Protein AF-A0A370BCQ5-F1 (afdb_monomer_lite)

Secondary structure (DSSP, 8-state):
--SSSS-GGGEEE--SSEEEEEEE-BTTSSSS--EEEEESSSSEEEEEEEE-SSGGGTT-S--EEEEEEEETTSPTTS-SEEEEPTTTT---S---TTS-GGGGG-SBPTT-EEEETTTTEEEEEEEE-TTS-EEEEEEE-

pLDDT: mean 90.44, std 11.54, range [30.2, 98.81]

Organism: NCBI:txid2282652

Radius of gyration: 14.62 Å; chains: 1; bounding box: 34×31×32 Å

Foldseek 3Di:
DPPPLDDPQLEAEDADAFKDKDWAAASQDPDHRAWYWYDLDPFKTKIKGWHDCDDPLVQAPATAIKIWMAGRVDDPPPPRIGTQAPDPPPQADDPDPPDPRSCSHRHDDAPDWDDDPVQQWIKHFHDQDPNRITMIMIHHD

Sequence (141 aa):
WKLGWLDDEQIGCASAHGSSDFLLSPLATTGGPKIAFVPVSKESGYAVEVRTRAGNDEAICRPGVLIYRVDAGVDTGRGPVTVSDSKENSGGCTRRPNVHAELSDAPYEPGQTFVDKGNGIRISVLSQEPDDTFAVRVTRS

Structure (mmCIF, N/CA/C/O backbone):
data_AF-A0A370BCQ5-F1
#
_entry.id   AF-A0A370BCQ5-F1
#
loop_
_atom_site.group_PDB
_atom_site.id
_atom_site.type_symbol
_atom_site.label_atom_id
_atom_site.label_alt_id
_atom_site.label_comp_id
_atom_site.label_asym_id
_atom_site.label_entity_id
_atom_site.label_seq_id
_atom_site.pdbx_PDB_ins_code
_atom_site.Cartn_x
_atom_site.Cartn_y
_atom_site.Cartn_z
_atom_site.occupancy
_atom_site.B_iso_or_equiv
_atom_site.auth_seq_id
_atom_site.auth_comp_id
_atom_site.auth_asym_id
_atom_site.auth_atom_id
_atom_site.pdbx_PDB_model_num
ATOM 1 N N . TRP A 1 1 ? 4.362 -15.623 3.898 1.00 41.81 1 TRP A N 1
ATOM 2 C CA . TRP A 1 1 ? 4.421 -17.069 3.587 1.00 41.81 1 TRP A CA 1
ATOM 3 C C . TRP A 1 1 ? 4.115 -17.365 2.101 1.00 41.81 1 TRP A C 1
ATOM 5 O O . TRP A 1 1 ? 3.028 -17.096 1.620 1.00 41.81 1 TRP A O 1
ATOM 15 N N . LYS A 1 2 ? 5.128 -17.827 1.347 1.00 30.20 2 LYS A N 1
ATOM 16 C CA . LYS A 1 2 ? 5.104 -18.585 0.057 1.00 30.20 2 LYS A CA 1
ATOM 17 C C . LYS A 1 2 ? 6.549 -18.796 -0.435 1.00 30.20 2 LYS A C 1
ATOM 19 O O . LYS A 1 2 ? 6.819 -19.753 -1.144 1.00 30.20 2 LYS A O 1
ATOM 24 N N . LEU A 1 3 ? 7.476 -17.925 -0.006 1.00 44.75 3 LEU A N 1
ATOM 25 C CA . LEU A 1 3 ? 8.903 -17.953 -0.370 1.00 44.75 3 LEU A CA 1
ATOM 26 C C . LEU A 1 3 ? 9.868 -17.845 0.841 1.00 44.75 3 LEU A C 1
ATOM 28 O O . LEU A 1 3 ? 11.043 -17.575 0.647 1.00 44.75 3 LEU A O 1
ATOM 32 N N . GLY A 1 4 ? 9.386 -18.013 2.085 1.00 53.41 4 GLY A N 1
ATOM 33 C CA . GLY A 1 4 ? 10.241 -18.064 3.293 1.00 53.41 4 GLY A CA 1
ATOM 34 C C . GLY A 1 4 ? 10.983 -16.772 3.676 1.00 53.41 4 GLY A C 1
ATOM 35 O O . GLY A 1 4 ? 11.969 -16.833 4.393 1.00 53.41 4 GLY A O 1
ATOM 36 N N . TRP A 1 5 ? 10.538 -15.621 3.171 1.00 65.31 5 TRP A N 1
ATOM 37 C CA . TRP A 1 5 ? 11.198 -14.315 3.323 1.00 65.31 5 TRP A CA 1
ATOM 38 C C . TRP A 1 5 ? 10.493 -13.366 4.306 1.00 65.31 5 TRP A C 1
ATOM 40 O O . TRP A 1 5 ? 11.039 -12.317 4.624 1.00 65.31 5 TRP A O 1
ATOM 50 N N . LEU A 1 6 ? 9.285 -13.727 4.752 1.00 74.81 6 LEU A N 1
ATOM 51 C CA . LEU A 1 6 ? 8.506 -13.012 5.763 1.00 74.81 6 LEU A CA 1
ATOM 52 C C . LEU A 1 6 ? 7.890 -14.030 6.717 1.00 74.81 6 LEU A C 1
ATOM 54 O O . LEU A 1 6 ? 7.195 -14.946 6.244 1.00 74.81 6 LEU A O 1
ATOM 58 N N . ASP A 1 7 ? 8.126 -13.820 8.008 1.00 78.81 7 ASP A N 1
ATOM 59 C CA . ASP A 1 7 ? 7.530 -14.591 9.099 1.00 78.81 7 ASP A CA 1
ATOM 60 C C . ASP A 1 7 ? 6.107 -14.093 9.396 1.00 78.81 7 ASP A C 1
ATOM 62 O O . ASP A 1 7 ? 5.755 -12.949 9.085 1.00 78.81 7 ASP A O 1
ATOM 66 N N . ASP A 1 8 ? 5.262 -14.948 9.974 1.00 78.12 8 ASP A N 1
ATOM 67 C CA . ASP A 1 8 ? 3.850 -14.623 10.215 1.00 78.12 8 ASP A CA 1
ATOM 68 C C . ASP A 1 8 ? 3.700 -13.448 11.196 1.00 78.12 8 ASP A C 1
ATOM 70 O O . ASP A 1 8 ? 2.799 -12.623 11.049 1.00 78.12 8 ASP A O 1
ATOM 74 N N . GLU A 1 9 ? 4.641 -13.292 12.129 1.00 84.94 9 GLU A N 1
ATOM 75 C CA . GLU A 1 9 ? 4.709 -12.172 13.070 1.00 84.94 9 GLU A CA 1
ATOM 76 C C . GLU A 1 9 ? 4.979 -10.825 12.380 1.00 84.94 9 GLU A C 1
ATOM 78 O O . GLU A 1 9 ? 4.717 -9.765 12.953 1.00 84.94 9 GLU A O 1
ATOM 83 N N . GLN A 1 10 ? 5.486 -10.839 11.144 1.00 88.56 10 GLN A N 1
ATOM 84 C CA . GLN A 1 10 ? 5.731 -9.630 10.357 1.00 88.56 10 GLN A CA 1
ATOM 85 C C . GLN A 1 10 ? 4.492 -9.164 9.579 1.00 88.56 10 GLN A C 1
ATOM 87 O O . GLN A 1 10 ? 4.555 -8.136 8.893 1.00 88.56 10 GLN A O 1
ATOM 92 N N . ILE A 1 11 ? 3.378 -9.899 9.667 1.00 91.94 11 ILE A N 1
ATOM 93 C CA . ILE A 1 11 ? 2.135 -9.616 8.950 1.00 91.94 11 ILE A CA 1
ATOM 94 C C . ILE A 1 11 ? 1.032 -9.250 9.951 1.00 91.94 11 ILE A C 1
ATOM 96 O O . ILE A 1 11 ? 0.518 -10.088 10.688 1.00 91.94 11 ILE A O 1
ATOM 100 N N . GLY A 1 12 ? 0.608 -7.987 9.936 1.00 94.38 12 GLY A N 1
ATOM 101 C CA . GLY A 1 12 ? -0.596 -7.540 10.634 1.00 94.38 12 GLY A CA 1
ATOM 102 C C . GLY A 1 12 ? -1.849 -7.805 9.797 1.00 94.38 12 GLY A C 1
ATOM 103 O O . GLY A 1 12 ? -1.827 -7.624 8.583 1.00 94.38 12 GLY A O 1
ATOM 104 N N . CYS A 1 13 ? -2.962 -8.201 10.418 1.00 95.38 13 CYS A N 1
ATOM 105 C CA . CYS A 1 13 ? -4.229 -8.427 9.714 1.00 95.38 13 CYS A CA 1
ATOM 106 C C . CYS A 1 13 ? -5.310 -7.445 10.183 1.00 95.38 13 CYS A C 1
ATOM 108 O O . CYS A 1 13 ? -5.658 -7.405 11.361 1.00 95.38 13 CYS A O 1
ATOM 110 N N . ALA A 1 14 ? -5.875 -6.679 9.251 1.00 96.75 14 ALA A N 1
ATOM 111 C CA . ALA A 1 14 ? -6.992 -5.767 9.480 1.00 96.75 14 ALA A CA 1
ATOM 112 C C . ALA A 1 14 ? -8.304 -6.404 8.996 1.00 96.75 14 ALA A C 1
ATOM 114 O O . ALA A 1 14 ? -8.847 -6.026 7.955 1.00 96.75 14 ALA A O 1
ATOM 115 N N . SER A 1 15 ? -8.797 -7.419 9.710 1.00 95.12 15 SER A N 1
ATOM 116 C CA . SER A 1 15 ? -10.039 -8.131 9.361 1.00 95.12 15 SER A CA 1
ATOM 117 C C . SER A 1 15 ? -11.279 -7.630 10.108 1.00 95.12 15 SER A C 1
ATOM 119 O O . SER A 1 15 ? -12.394 -7.841 9.636 1.00 95.12 15 SER A O 1
ATOM 121 N N . ALA A 1 16 ? -11.103 -6.987 11.264 1.00 94.56 16 ALA A N 1
ATOM 122 C CA . ALA A 1 16 ? -12.202 -6.516 12.104 1.00 94.56 16 ALA A CA 1
ATOM 123 C C . ALA A 1 16 ? -12.821 -5.207 11.581 1.00 94.56 16 ALA A C 1
ATOM 125 O O . ALA A 1 16 ? -12.131 -4.383 10.984 1.00 94.56 16 ALA A O 1
ATOM 126 N N . HIS A 1 17 ? -14.116 -4.995 11.835 1.00 96.12 17 HIS A N 1
ATOM 127 C CA . HIS A 1 17 ? -14.756 -3.691 11.621 1.00 96.12 17 HIS A CA 1
ATOM 128 C C . HIS A 1 17 ? -14.152 -2.621 12.547 1.00 96.12 17 HIS A C 1
ATOM 130 O O . HIS A 1 17 ? -13.664 -2.927 13.636 1.00 96.12 17 HIS A O 1
ATOM 136 N N . GLY A 1 18 ? -14.234 -1.357 12.133 1.00 97.75 18 GLY A N 1
ATOM 137 C CA . GLY A 1 18 ? -13.642 -0.223 12.839 1.00 97.75 18 GLY A CA 1
ATOM 138 C C . GLY A 1 18 ? -12.253 0.131 12.311 1.00 97.75 18 GLY A C 1
ATOM 139 O O . GLY A 1 18 ? -11.964 -0.066 11.131 1.00 97.75 18 GLY A O 1
ATOM 140 N N . SER A 1 19 ? -11.414 0.699 13.177 1.00 97.94 19 SER A N 1
ATOM 141 C CA . SER A 1 19 ? -10.076 1.175 12.813 1.00 97.94 19 SER A CA 1
ATOM 142 C C . SER A 1 19 ? -8.981 0.307 13.424 1.00 97.94 19 SER A C 1
ATOM 144 O O . SER A 1 19 ? -9.081 -0.114 14.574 1.00 97.94 19 SER A O 1
ATOM 146 N N . SER A 1 20 ? -7.914 0.074 12.667 1.00 97.88 20 SER A N 1
ATOM 147 C CA . SER A 1 20 ? -6.692 -0.588 13.125 1.00 97.88 20 SER A CA 1
ATOM 148 C C . SER A 1 20 ? -5.481 0.187 12.626 1.00 97.88 20 SER A C 1
ATOM 150 O O . SER A 1 20 ? -5.422 0.538 11.446 1.00 97.88 20 SER A O 1
ATOM 152 N N . ASP A 1 21 ? -4.530 0.437 13.523 1.00 98.06 21 ASP A N 1
ATOM 153 C CA . ASP A 1 21 ? -3.296 1.151 13.213 1.00 98.06 21 ASP A CA 1
ATOM 154 C C . ASP A 1 21 ? -2.131 0.172 13.127 1.00 98.06 21 ASP A C 1
ATOM 156 O O . ASP A 1 21 ? -1.999 -0.733 13.952 1.00 98.06 21 ASP A O 1
ATOM 160 N N . PHE A 1 22 ? -1.281 0.377 12.129 1.00 98.12 22 PHE A N 1
ATOM 161 C CA . PHE A 1 22 ? -0.096 -0.421 11.869 1.00 98.12 22 PHE A CA 1
ATOM 162 C C . PHE A 1 22 ? 1.111 0.489 11.765 1.00 98.12 22 PHE A C 1
ATOM 164 O O . PHE A 1 22 ? 1.043 1.563 11.170 1.00 98.12 22 PHE A O 1
ATOM 171 N N . LEU A 1 23 ? 2.220 0.021 12.317 1.00 97.88 23 LEU A N 1
ATOM 172 C CA . LEU A 1 23 ? 3.512 0.661 12.195 1.00 97.88 23 LEU A CA 1
ATOM 173 C C . LEU A 1 23 ? 4.390 -0.256 11.337 1.00 97.88 23 LEU A C 1
ATOM 175 O O . LEU A 1 23 ? 4.778 -1.334 11.784 1.00 97.88 23 LEU A O 1
ATOM 179 N N . LEU A 1 24 ? 4.597 0.120 10.074 1.00 98.12 24 LEU A N 1
ATOM 180 C CA . LEU A 1 24 ? 5.200 -0.734 9.050 1.00 98.12 24 LEU A CA 1
ATOM 181 C C . LEU A 1 24 ? 6.618 -0.277 8.732 1.00 98.12 24 LEU A C 1
ATOM 183 O O . LEU A 1 24 ? 6.831 0.860 8.322 1.00 98.12 24 LEU A O 1
ATOM 187 N N . SER A 1 25 ? 7.581 -1.176 8.902 1.00 97.00 25 SER A N 1
ATOM 188 C CA . SER A 1 25 ? 8.983 -0.932 8.565 1.00 97.00 25 SER A CA 1
ATOM 189 C C . SER A 1 25 ? 9.247 -1.190 7.073 1.00 97.00 25 SER A C 1
ATOM 191 O O . SER A 1 25 ? 8.575 -2.040 6.475 1.00 97.00 25 SER A O 1
ATOM 193 N N . PRO A 1 26 ? 10.237 -0.515 6.455 1.00 95.38 26 PRO A N 1
ATOM 194 C CA . PRO A 1 26 ? 10.582 -0.719 5.050 1.00 95.38 26 PRO A CA 1
ATOM 195 C C . PRO A 1 26 ? 10.836 -2.181 4.699 1.00 95.38 26 PRO A C 1
ATOM 197 O O . PRO A 1 26 ? 11.529 -2.893 5.425 1.00 95.38 26 PRO A O 1
ATOM 200 N N . LEU A 1 27 ? 10.347 -2.634 3.546 1.00 91.44 27 LEU A N 1
ATOM 201 C CA . LEU A 1 27 ? 10.514 -4.029 3.130 1.00 91.44 27 LEU A CA 1
ATOM 202 C C . LEU A 1 27 ? 11.987 -4.424 2.930 1.00 91.44 27 LEU A C 1
ATOM 204 O O . LEU A 1 27 ? 12.352 -5.578 3.124 1.00 91.44 27 LEU A O 1
ATOM 208 N N . ALA A 1 28 ? 12.838 -3.460 2.571 1.00 88.69 28 ALA A N 1
ATOM 209 C CA . ALA A 1 28 ? 14.263 -3.677 2.340 1.00 88.69 28 ALA A CA 1
ATOM 210 C C . ALA A 1 28 ? 15.089 -3.887 3.627 1.00 88.69 28 ALA A C 1
ATOM 212 O O . ALA A 1 28 ? 16.255 -4.268 3.533 1.00 88.69 28 ALA A O 1
ATOM 213 N N . THR A 1 29 ? 14.529 -3.632 4.818 1.00 90.44 29 THR A N 1
ATOM 214 C CA . THR A 1 29 ? 15.229 -3.825 6.100 1.00 90.44 29 THR A CA 1
ATOM 215 C C . THR A 1 29 ? 14.885 -5.173 6.734 1.00 90.44 29 THR A C 1
ATOM 217 O O . THR A 1 29 ? 13.811 -5.729 6.515 1.00 90.44 29 THR A O 1
ATOM 220 N N . THR A 1 30 ? 15.775 -5.707 7.568 1.00 88.88 30 THR A N 1
ATOM 221 C CA . THR A 1 30 ? 15.545 -6.980 8.269 1.00 88.88 30 THR A CA 1
ATOM 222 C C . THR A 1 30 ? 14.580 -6.815 9.446 1.00 88.88 30 THR A C 1
ATOM 224 O O . THR A 1 30 ? 14.730 -5.889 10.239 1.00 88.88 30 THR A O 1
ATOM 227 N N . GLY A 1 31 ? 13.648 -7.760 9.611 1.00 89.75 31 GLY A N 1
ATOM 228 C CA . GLY A 1 31 ? 12.778 -7.854 10.791 1.00 89.75 31 GLY A CA 1
ATOM 229 C C . GLY A 1 31 ? 11.712 -6.757 10.897 1.00 89.75 31 GLY A C 1
ATOM 230 O O . GLY A 1 31 ? 11.571 -5.915 10.018 1.00 89.75 31 GLY A O 1
ATOM 231 N N . GLY A 1 32 ? 10.931 -6.785 11.979 1.00 92.12 32 GLY A N 1
ATOM 232 C CA . GLY A 1 32 ? 9.834 -5.839 12.217 1.00 92.12 32 GLY A CA 1
ATOM 233 C C . GLY A 1 32 ? 8.587 -6.095 11.353 1.00 92.12 32 GLY A C 1
ATOM 234 O O . GLY A 1 32 ? 8.631 -6.920 10.434 1.00 92.12 32 GLY A O 1
ATOM 235 N N . PRO A 1 33 ? 7.463 -5.410 11.637 1.00 95.25 33 PRO A N 1
ATOM 236 C CA . PRO A 1 33 ? 6.242 -5.534 10.845 1.00 95.25 33 PRO A CA 1
ATOM 237 C C . PRO A 1 33 ? 6.481 -5.020 9.425 1.00 95.25 33 PRO A C 1
ATOM 239 O O . PRO A 1 33 ? 7.008 -3.919 9.248 1.00 95.25 33 PRO A O 1
ATOM 242 N N . LYS A 1 34 ? 6.118 -5.812 8.416 1.00 95.06 34 LYS A N 1
ATOM 243 C CA . LYS A 1 34 ? 6.371 -5.506 6.998 1.00 95.06 34 LYS A CA 1
ATOM 244 C C . LYS A 1 34 ? 5.108 -5.231 6.213 1.00 95.06 34 LYS A C 1
ATOM 246 O O . LYS A 1 34 ? 5.106 -4.362 5.346 1.00 95.06 34 LYS A O 1
ATOM 251 N N . ILE A 1 35 ? 4.052 -5.983 6.507 1.00 96.19 35 ILE A N 1
ATOM 252 C CA . ILE A 1 35 ? 2.818 -5.946 5.733 1.00 96.19 35 ILE A CA 1
ATOM 253 C C . ILE A 1 35 ? 1.632 -5.790 6.676 1.00 96.19 35 ILE A C 1
ATOM 255 O O . ILE A 1 35 ? 1.522 -6.515 7.664 1.00 96.19 35 ILE A O 1
ATOM 259 N N . ALA A 1 36 ? 0.709 -4.894 6.334 1.00 97.62 36 ALA A N 1
ATOM 260 C CA . ALA A 1 36 ? -0.665 -4.972 6.811 1.00 97.62 36 ALA A CA 1
ATOM 261 C C . ALA A 1 36 ? -1.537 -5.571 5.701 1.00 97.62 36 ALA A C 1
ATOM 263 O O . ALA A 1 36 ? -1.603 -5.042 4.590 1.00 97.62 36 ALA A O 1
ATOM 264 N N . PHE A 1 37 ? -2.193 -6.691 5.987 1.00 97.25 37 PHE A N 1
ATOM 265 C CA . PHE A 1 37 ? -3.125 -7.332 5.072 1.00 97.25 37 PHE A CA 1
ATOM 266 C C . PHE A 1 37 ? -4.564 -6.962 5.432 1.00 97.25 37 PHE A C 1
ATOM 268 O O . PHE A 1 37 ? -4.977 -7.060 6.588 1.00 97.25 37 PHE A O 1
ATOM 275 N N . VAL A 1 38 ? -5.343 -6.555 4.433 1.00 97.88 38 VAL A N 1
ATOM 276 C CA . VAL A 1 38 ? -6.737 -6.122 4.572 1.00 97.88 38 VAL A CA 1
ATOM 277 C C . VAL A 1 38 ? -7.621 -7.060 3.743 1.00 97.88 38 VAL A C 1
ATOM 279 O O . VAL A 1 38 ? -7.758 -6.863 2.533 1.00 97.88 38 VAL A O 1
ATOM 282 N N . PRO A 1 39 ? -8.227 -8.099 4.348 1.00 96.62 39 PRO A N 1
ATOM 283 C CA . PRO A 1 39 ? -9.031 -9.069 3.608 1.00 96.62 39 PRO A CA 1
ATOM 284 C C . PRO A 1 39 ? -10.277 -8.434 2.982 1.00 96.62 39 PRO A C 1
ATOM 286 O O . PRO A 1 39 ? -11.038 -7.754 3.666 1.00 96.62 39 PRO A O 1
ATOM 289 N N . VAL A 1 40 ? -10.522 -8.685 1.703 1.00 95.69 40 VAL A N 1
ATOM 290 C CA . VAL A 1 40 ? -11.749 -8.271 0.997 1.00 95.69 40 VAL A CA 1
ATOM 291 C C . VAL A 1 40 ? -12.717 -9.450 0.878 1.00 95.69 40 VAL A C 1
ATOM 293 O O . VAL A 1 40 ? -13.916 -9.305 1.080 1.00 95.69 40 VAL A O 1
ATOM 296 N N . SER A 1 41 ? -12.190 -10.641 0.597 1.00 92.81 41 SER A N 1
ATOM 297 C CA . SER A 1 41 ? -12.939 -11.895 0.511 1.00 92.81 41 SER A CA 1
ATOM 298 C C . SER A 1 41 ? -12.082 -13.051 1.043 1.00 92.81 41 SER A C 1
ATOM 300 O O . SER A 1 41 ? -10.995 -12.827 1.576 1.00 92.81 41 SER A O 1
ATOM 302 N N . LYS A 1 42 ? -12.547 -14.297 0.884 1.00 88.94 42 LYS A N 1
ATOM 303 C CA . LYS A 1 42 ? -11.747 -15.489 1.217 1.00 88.94 42 LYS A CA 1
ATOM 304 C C . LYS A 1 42 ? -10.491 -15.630 0.352 1.00 88.94 42 LYS A C 1
ATOM 306 O O . LYS A 1 42 ? -9.533 -16.251 0.794 1.00 88.94 42 LYS A O 1
ATOM 311 N N . GLU A 1 43 ? -10.508 -15.071 -0.856 1.00 91.00 43 GLU A N 1
ATOM 312 C CA . GLU A 1 43 ? -9.452 -15.261 -1.857 1.00 91.00 43 GLU A CA 1
ATOM 31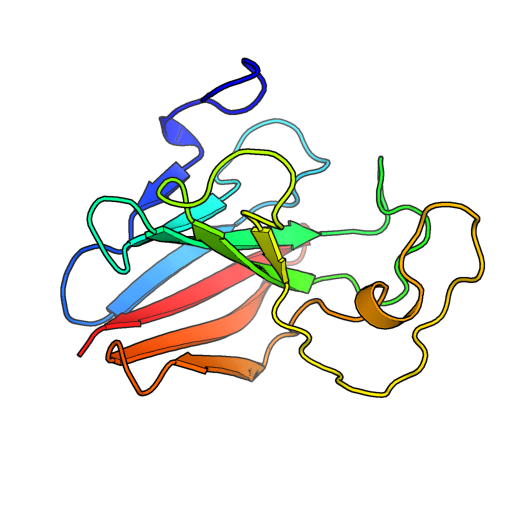3 C C . GLU A 1 43 ? -8.770 -13.949 -2.253 1.00 91.00 43 GLU A C 1
ATOM 315 O O . GLU A 1 43 ? -7.769 -13.971 -2.960 1.00 91.00 43 GLU A O 1
ATOM 320 N N . SER A 1 44 ? -9.263 -12.798 -1.786 1.00 94.12 44 SER A N 1
ATOM 321 C CA . SER A 1 44 ? -8.708 -11.499 -2.162 1.00 94.12 44 SER A CA 1
ATOM 322 C C . SER A 1 44 ? -8.537 -10.552 -0.987 1.00 94.12 44 SER A C 1
ATOM 324 O O . SER A 1 44 ? -9.355 -10.543 -0.067 1.00 94.12 44 SER A O 1
ATOM 326 N N . GLY A 1 45 ? -7.549 -9.669 -1.066 1.00 95.81 45 GLY A N 1
ATOM 327 C CA . GLY A 1 45 ? -7.334 -8.605 -0.090 1.00 95.81 45 GLY A CA 1
ATOM 328 C C . GLY A 1 45 ? -6.312 -7.585 -0.565 1.00 95.81 45 GLY A C 1
ATOM 329 O O . GLY A 1 45 ? -5.679 -7.772 -1.602 1.00 95.81 45 GLY A O 1
ATOM 330 N N . TYR A 1 46 ? -6.157 -6.505 0.190 1.00 97.94 46 TYR A N 1
ATOM 331 C CA . TYR A 1 46 ? -5.089 -5.538 -0.034 1.00 97.94 46 TYR A CA 1
ATOM 332 C C . TYR A 1 46 ? -3.877 -5.892 0.815 1.00 97.94 46 TYR A C 1
ATOM 334 O O . TYR A 1 46 ? -4.011 -6.138 2.012 1.00 97.94 46 TYR A O 1
ATOM 342 N N . ALA A 1 47 ? -2.701 -5.886 0.206 1.00 97.56 47 ALA A N 1
ATOM 343 C CA . ALA A 1 47 ? -1.440 -5.835 0.919 1.00 97.56 47 ALA A CA 1
ATOM 344 C C . ALA A 1 47 ? -0.946 -4.387 0.942 1.00 97.56 47 ALA A C 1
ATOM 346 O O . ALA A 1 47 ? -1.059 -3.657 -0.047 1.00 97.56 47 ALA A O 1
ATOM 347 N N . VAL A 1 48 ? -0.437 -3.986 2.101 1.00 98.38 48 VAL A N 1
ATOM 348 C CA . VAL A 1 48 ? 0.060 -2.643 2.383 1.00 98.38 48 VAL A CA 1
ATOM 349 C C . VAL A 1 48 ? 1.477 -2.779 2.914 1.00 98.38 48 VAL A C 1
ATOM 351 O O . VAL A 1 48 ? 1.670 -3.414 3.948 1.00 98.38 48 VAL A O 1
ATOM 354 N N . GLU A 1 49 ? 2.457 -2.210 2.219 1.00 97.06 49 GLU A N 1
ATOM 355 C CA . GLU A 1 49 ? 3.879 -2.345 2.560 1.00 97.06 49 GLU A CA 1
ATOM 356 C C . GLU A 1 49 ? 4.655 -1.053 2.296 1.00 97.06 49 GLU A C 1
ATOM 358 O O . GLU A 1 49 ? 4.263 -0.239 1.461 1.00 97.06 49 GLU A O 1
ATOM 363 N N . VAL A 1 50 ? 5.774 -0.860 2.993 1.00 97.19 50 VAL A N 1
ATOM 364 C CA . VAL A 1 50 ? 6.619 0.331 2.830 1.00 97.19 50 VAL A CA 1
ATOM 365 C C . VAL A 1 50 ? 7.745 0.050 1.841 1.00 97.19 50 VAL A C 1
ATOM 367 O O . VAL A 1 50 ? 8.557 -0.857 2.046 1.00 97.19 50 VAL A O 1
ATOM 370 N N . ARG A 1 51 ? 7.815 0.859 0.781 1.00 95.69 51 ARG A N 1
ATOM 371 C CA . ARG A 1 51 ? 8.867 0.820 -0.242 1.00 95.69 51 ARG A CA 1
ATOM 372 C C . ARG A 1 51 ? 9.791 2.021 -0.069 1.00 95.69 51 ARG A C 1
ATOM 374 O O . ARG A 1 51 ? 9.333 3.155 0.064 1.00 95.69 51 ARG A O 1
ATOM 381 N N . THR A 1 52 ? 11.094 1.777 -0.100 1.00 93.56 52 THR A N 1
ATOM 382 C CA . THR A 1 52 ? 12.148 2.803 -0.036 1.00 93.56 52 THR A CA 1
ATOM 383 C C . THR A 1 52 ? 13.071 2.662 -1.238 1.00 93.56 52 THR A C 1
ATOM 385 O O . THR A 1 52 ? 12.963 1.698 -1.984 1.00 93.56 52 THR A O 1
ATOM 388 N N . ARG A 1 53 ? 13.992 3.607 -1.467 1.00 91.81 53 ARG A N 1
ATOM 389 C CA . ARG A 1 53 ? 14.976 3.507 -2.564 1.00 91.81 53 ARG A CA 1
ATOM 390 C C . ARG A 1 53 ? 16.103 2.526 -2.227 1.00 91.81 53 ARG A C 1
ATOM 392 O O . ARG A 1 53 ? 17.254 2.928 -2.082 1.00 91.81 53 ARG A O 1
ATOM 399 N N . ALA A 1 54 ? 15.769 1.255 -2.061 1.00 87.62 54 ALA A N 1
ATOM 400 C CA . ALA A 1 54 ? 16.710 0.204 -1.698 1.00 87.62 54 ALA A CA 1
ATOM 401 C C . ALA A 1 54 ? 16.303 -1.142 -2.310 1.00 87.62 54 ALA A C 1
ATOM 403 O O . ALA A 1 54 ? 15.136 -1.380 -2.622 1.00 87.62 54 ALA A O 1
ATOM 404 N N . GLY A 1 55 ? 17.274 -2.043 -2.478 1.00 83.50 55 GLY A N 1
ATOM 405 C CA . GLY A 1 55 ? 17.034 -3.370 -3.044 1.00 83.50 55 GLY A CA 1
ATOM 406 C C . GLY A 1 55 ? 16.425 -3.292 -4.447 1.00 83.50 55 GLY A C 1
ATOM 407 O O . GLY A 1 55 ? 16.968 -2.651 -5.340 1.00 83.50 55 GLY A O 1
ATOM 408 N N . ASN A 1 56 ? 15.265 -3.919 -4.648 1.00 80.69 56 ASN A N 1
ATOM 409 C CA . ASN A 1 56 ? 14.599 -3.926 -5.956 1.00 80.69 56 ASN A CA 1
ATOM 410 C C . ASN A 1 56 ? 14.019 -2.556 -6.366 1.00 80.69 56 ASN A C 1
ATOM 412 O O . ASN A 1 56 ? 13.660 -2.373 -7.528 1.00 80.69 56 ASN A O 1
ATOM 416 N N . ASP A 1 57 ? 13.957 -1.595 -5.442 1.00 86.31 57 ASP A N 1
ATOM 417 C CA . ASP A 1 57 ? 13.331 -0.283 -5.635 1.00 86.31 57 ASP A CA 1
ATOM 418 C C . ASP A 1 57 ? 14.326 0.868 -5.765 1.00 86.31 57 ASP A C 1
ATOM 420 O O . ASP A 1 57 ? 13.953 2.034 -5.674 1.00 86.31 57 ASP A O 1
ATOM 424 N N . GLU A 1 58 ? 15.603 0.595 -6.024 1.00 85.56 58 GLU A N 1
ATOM 425 C CA . GLU A 1 58 ? 16.615 1.645 -6.232 1.00 85.56 58 GLU A CA 1
ATOM 426 C C . GLU A 1 58 ? 16.218 2.705 -7.279 1.00 85.56 58 GLU A C 1
ATOM 428 O O . GLU A 1 58 ? 16.772 3.803 -7.304 1.00 85.56 58 GLU A O 1
ATOM 433 N N . ALA A 1 59 ? 15.276 2.374 -8.166 1.00 84.62 59 ALA A N 1
ATOM 434 C CA . ALA A 1 59 ? 14.813 3.227 -9.250 1.00 84.62 59 ALA A CA 1
ATOM 435 C C . ALA A 1 59 ? 13.459 3.918 -9.004 1.00 84.62 59 ALA A C 1
ATOM 437 O O . ALA A 1 59 ? 12.987 4.597 -9.917 1.00 84.62 59 ALA A O 1
ATOM 438 N N . ILE A 1 60 ? 12.826 3.757 -7.835 1.00 88.62 60 ILE A N 1
ATOM 439 C CA . ILE A 1 60 ? 11.594 4.496 -7.517 1.00 88.62 60 ILE A CA 1
ATOM 440 C C . ILE A 1 60 ? 11.941 5.935 -7.126 1.00 88.62 60 ILE A C 1
ATOM 442 O O . ILE A 1 60 ? 12.911 6.191 -6.412 1.00 88.62 60 ILE A O 1
ATOM 446 N N . CYS A 1 61 ? 11.152 6.911 -7.559 1.00 89.12 61 CYS A N 1
ATOM 447 C CA . CYS A 1 61 ? 11.348 8.301 -7.131 1.00 89.12 61 CYS A CA 1
ATOM 448 C C . CYS A 1 61 ? 10.580 8.623 -5.861 1.00 89.12 61 CYS A C 1
ATOM 450 O O . CYS A 1 61 ? 10.962 9.574 -5.179 1.00 89.12 61 CYS A O 1
ATOM 452 N N . ARG A 1 62 ? 9.553 7.849 -5.521 1.00 92.62 62 ARG A N 1
ATOM 453 C CA . ARG A 1 62 ? 8.689 8.164 -4.392 1.00 92.62 62 ARG A CA 1
ATOM 454 C C . ARG A 1 62 ? 8.610 6.993 -3.417 1.00 92.62 62 ARG A C 1
ATOM 456 O O . ARG A 1 62 ? 7.834 6.069 -3.638 1.00 92.62 62 ARG A O 1
ATOM 463 N N . PRO A 1 63 ? 9.448 6.997 -2.368 1.00 94.12 63 PRO A N 1
ATOM 464 C CA . PRO A 1 63 ? 9.250 6.139 -1.210 1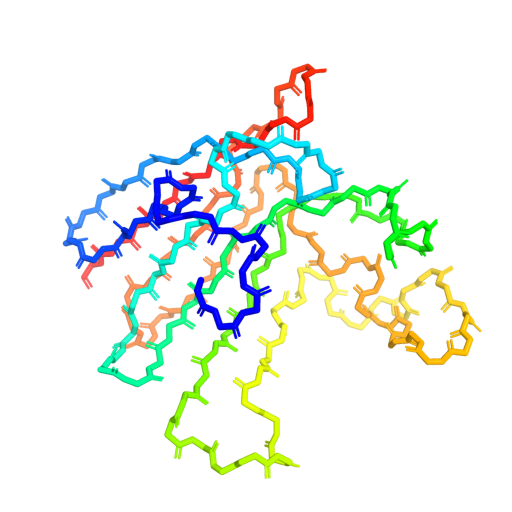.00 94.12 63 PRO A CA 1
ATOM 465 C C . PRO A 1 63 ? 7.885 6.375 -0.568 1.00 94.12 63 PRO A C 1
ATOM 467 O O . PRO A 1 63 ? 7.354 7.482 -0.625 1.00 94.12 63 PRO A O 1
ATOM 470 N N . GLY A 1 64 ? 7.347 5.353 0.083 1.00 97.31 64 GLY A N 1
ATOM 471 C CA . GLY A 1 64 ? 6.091 5.469 0.809 1.00 97.31 64 GLY A CA 1
ATOM 472 C C . GLY A 1 64 ? 5.385 4.135 0.960 1.00 97.31 64 GLY A C 1
ATOM 473 O O . GLY A 1 64 ? 5.989 3.065 0.856 1.00 97.31 64 GLY A O 1
ATOM 474 N N . VAL A 1 65 ? 4.078 4.207 1.180 1.00 98.50 65 VAL A N 1
ATOM 475 C CA . VAL A 1 65 ? 3.222 3.042 1.389 1.00 98.50 65 VAL A CA 1
ATOM 476 C C . VAL A 1 65 ? 2.644 2.577 0.055 1.00 98.50 65 VAL A C 1
ATOM 478 O O . VAL A 1 65 ? 1.790 3.240 -0.530 1.00 98.50 65 VAL A O 1
ATOM 481 N N . LEU A 1 66 ? 3.086 1.422 -0.432 1.00 97.94 66 LEU A N 1
ATOM 482 C CA . LEU A 1 66 ? 2.507 0.774 -1.601 1.00 97.94 66 LEU A CA 1
ATOM 483 C C . LEU A 1 66 ? 1.281 -0.042 -1.184 1.00 97.94 66 LEU A C 1
ATOM 485 O O . LEU A 1 66 ? 1.337 -0.833 -0.243 1.00 97.94 66 LEU A O 1
ATOM 489 N N . ILE A 1 67 ? 0.179 0.138 -1.909 1.00 98.38 67 ILE A N 1
ATOM 490 C CA . ILE A 1 67 ? -1.075 -0.586 -1.692 1.00 98.38 67 ILE A CA 1
ATOM 491 C C . ILE A 1 67 ? -1.390 -1.354 -2.969 1.00 98.38 67 ILE A C 1
ATOM 493 O O . ILE A 1 67 ? -1.463 -0.767 -4.047 1.00 98.38 67 ILE A O 1
ATOM 497 N N . TYR A 1 68 ? -1.594 -2.663 -2.866 1.00 96.81 68 TYR A N 1
ATOM 498 C CA . TYR A 1 68 ? -1.962 -3.489 -4.014 1.00 96.81 68 TYR A CA 1
ATOM 499 C C . TYR A 1 68 ? -2.979 -4.555 -3.635 1.00 96.81 68 TYR A C 1
ATOM 501 O O . TYR A 1 68 ? -2.948 -5.118 -2.541 1.00 96.81 68 TYR A O 1
ATOM 509 N N . ARG A 1 69 ? -3.901 -4.837 -4.553 1.00 95.38 69 ARG A N 1
ATOM 510 C CA . ARG A 1 69 ? -4.868 -5.922 -4.411 1.00 95.38 69 ARG A CA 1
ATOM 511 C C . ARG A 1 69 ? -4.223 -7.226 -4.852 1.00 95.38 69 ARG A C 1
ATOM 513 O O . ARG A 1 69 ? -3.658 -7.290 -5.941 1.00 95.38 69 ARG A O 1
ATOM 520 N N . VAL A 1 70 ? -4.352 -8.251 -4.024 1.00 93.00 70 VAL A N 1
ATOM 521 C CA . VAL A 1 70 ? -4.020 -9.641 -4.334 1.00 93.00 70 VAL A CA 1
ATOM 522 C C . VAL A 1 70 ? -5.326 -10.409 -4.508 1.00 93.00 70 VAL A C 1
ATOM 524 O O . VAL A 1 70 ? -6.227 -10.277 -3.679 1.00 93.00 70 VAL A O 1
ATOM 527 N N . ASP A 1 71 ? -5.430 -11.198 -5.572 1.00 90.62 71 ASP A N 1
ATOM 528 C CA . ASP A 1 71 ? -6.570 -12.063 -5.870 1.00 90.62 71 ASP A CA 1
ATOM 529 C C . ASP A 1 71 ? -6.086 -13.478 -6.214 1.00 90.62 71 ASP A C 1
ATOM 531 O O . ASP A 1 71 ? -5.500 -13.721 -7.270 1.00 90.62 71 ASP A O 1
ATOM 535 N N . ALA A 1 72 ? -6.295 -14.407 -5.283 1.00 83.31 72 ALA A N 1
ATOM 536 C CA . ALA A 1 72 ? -5.908 -15.806 -5.405 1.00 83.31 72 ALA A CA 1
ATOM 537 C C . ALA A 1 72 ? -6.933 -16.654 -6.177 1.00 83.31 72 ALA A C 1
ATOM 539 O O . ALA A 1 72 ? -6.609 -17.784 -6.538 1.00 83.31 72 ALA A O 1
ATOM 540 N N . GLY A 1 73 ? -8.131 -16.122 -6.451 1.00 77.19 73 GLY A N 1
ATOM 541 C CA . GLY A 1 73 ? -9.150 -16.786 -7.271 1.00 77.19 73 GLY A CA 1
ATOM 542 C C . GLY A 1 73 ? -8.879 -16.667 -8.774 1.00 77.19 73 GLY A C 1
ATOM 543 O O . GLY A 1 73 ? -9.533 -17.313 -9.594 1.00 77.19 73 GLY A O 1
ATOM 544 N N . VAL A 1 74 ? -7.901 -15.844 -9.163 1.00 77.56 74 VAL A N 1
ATOM 545 C CA . VAL A 1 74 ? -7.494 -15.647 -10.554 1.00 77.56 74 VAL A CA 1
ATOM 546 C C . VAL A 1 74 ? -6.327 -16.573 -10.899 1.00 77.56 74 VAL A C 1
ATOM 548 O O . VAL A 1 74 ? -5.250 -16.477 -10.311 1.00 77.56 74 VAL A O 1
ATOM 551 N N . ASP A 1 75 ? -6.522 -17.431 -11.909 1.00 71.69 75 ASP A N 1
ATOM 552 C CA . ASP A 1 75 ? -5.451 -18.272 -12.464 1.00 71.69 75 ASP A CA 1
ATOM 553 C C . ASP A 1 75 ? -4.160 -17.485 -12.748 1.00 71.69 75 ASP A C 1
ATOM 555 O O . ASP A 1 75 ? -4.171 -16.357 -13.262 1.00 71.69 75 ASP A O 1
ATOM 559 N N . THR A 1 76 ? -3.023 -18.121 -12.464 1.00 60.44 76 THR A N 1
ATOM 560 C CA . THR A 1 76 ? -1.690 -17.565 -12.712 1.00 60.44 76 THR A CA 1
ATOM 561 C C . THR A 1 76 ? -1.540 -17.093 -14.161 1.00 60.44 76 THR A C 1
ATOM 563 O O . THR A 1 76 ? -1.921 -17.803 -15.088 1.00 60.44 76 THR A O 1
ATOM 566 N N . GLY A 1 77 ? -0.953 -15.909 -14.360 1.00 60.81 77 GLY A N 1
ATOM 567 C CA . GLY A 1 77 ? -0.754 -15.308 -15.687 1.00 60.81 77 GLY A CA 1
ATOM 568 C C . GLY A 1 77 ? -1.817 -14.284 -16.101 1.00 60.81 77 GLY A C 1
ATOM 569 O O . GLY A 1 77 ? -1.619 -13.599 -17.098 1.00 60.81 77 GLY A O 1
ATOM 570 N N . ARG A 1 78 ? -2.898 -14.111 -15.324 1.00 66.12 78 ARG A N 1
ATOM 571 C CA . ARG A 1 78 ? -3.960 -13.116 -15.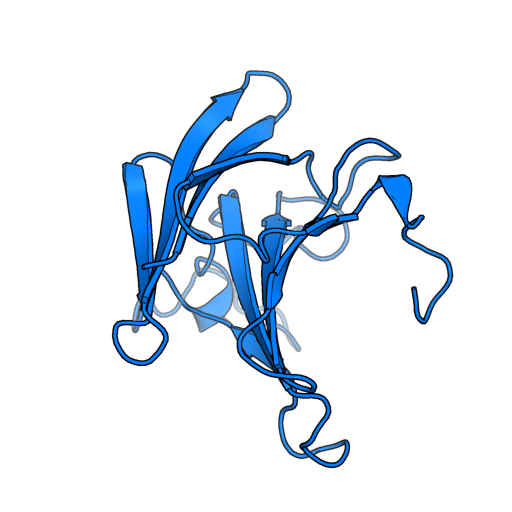597 1.00 66.12 78 ARG A CA 1
ATOM 572 C C . ARG A 1 78 ? -3.930 -11.871 -14.700 1.00 66.12 78 ARG A C 1
ATOM 574 O O . ARG A 1 78 ? -4.918 -11.155 -14.616 1.00 66.12 78 ARG A O 1
ATOM 581 N N . GLY A 1 79 ? -2.801 -11.609 -14.042 1.00 69.12 79 GLY A N 1
ATOM 582 C CA . GLY A 1 79 ? -2.631 -10.437 -13.176 1.00 69.12 79 GLY A CA 1
ATOM 583 C C . GLY A 1 79 ? -3.310 -10.579 -11.807 1.00 69.12 79 GLY A C 1
ATOM 584 O O . GLY A 1 79 ? -4.182 -9.781 -11.483 1.00 69.12 79 GLY A O 1
ATOM 585 N N . PRO A 1 80 ? -2.898 -11.550 -10.968 1.00 82.75 80 PRO A N 1
ATOM 586 C CA . PRO A 1 80 ? -3.438 -11.724 -9.613 1.00 82.75 80 PRO A CA 1
ATOM 587 C C . PRO A 1 80 ? -3.039 -10.593 -8.649 1.00 82.75 80 PRO A C 1
ATOM 589 O O . PRO A 1 80 ? -3.443 -10.600 -7.491 1.00 82.75 80 PRO A O 1
ATOM 592 N N . VAL A 1 81 ? -2.211 -9.646 -9.101 1.00 90.25 81 VAL A N 1
ATOM 593 C CA . VAL A 1 81 ? -1.756 -8.485 -8.337 1.00 90.25 81 VAL A CA 1
ATOM 594 C C . VAL A 1 81 ? -2.055 -7.227 -9.140 1.00 90.25 81 VAL A C 1
ATOM 596 O O . VAL A 1 81 ? -1.672 -7.131 -10.304 1.00 90.25 81 VAL A O 1
ATOM 599 N N . THR A 1 82 ? -2.726 -6.259 -8.523 1.00 92.31 82 THR A N 1
ATOM 600 C CA . THR A 1 82 ? -2.999 -4.942 -9.116 1.00 92.31 82 THR A CA 1
ATOM 601 C C . THR A 1 82 ? -2.575 -3.853 -8.143 1.00 92.31 82 THR A C 1
ATOM 603 O O . THR A 1 82 ? -3.092 -3.786 -7.029 1.00 92.31 82 THR A O 1
ATOM 606 N N . VAL A 1 83 ? -1.624 -3.016 -8.551 1.00 95.38 83 VAL A N 1
ATOM 607 C CA . VAL A 1 83 ? -1.126 -1.896 -7.743 1.00 95.38 83 VAL A CA 1
ATOM 608 C C . VAL A 1 83 ? -2.114 -0.736 -7.808 1.00 95.38 83 VAL A C 1
ATOM 610 O O . VAL A 1 83 ? -2.597 -0.398 -8.885 1.00 95.38 83 VAL A O 1
ATOM 613 N N . SER A 1 84 ? -2.407 -0.139 -6.654 1.00 96.56 84 SER A N 1
ATOM 614 C CA . SER A 1 84 ? -3.107 1.139 -6.574 1.00 96.56 84 SER A CA 1
ATOM 615 C C . SER A 1 84 ? -2.089 2.262 -6.694 1.00 96.56 84 SER A C 1
ATOM 617 O O . SER A 1 84 ? -1.202 2.390 -5.851 1.00 96.56 84 SER A O 1
ATOM 619 N N . ASP A 1 85 ? -2.227 3.068 -7.736 1.00 95.62 85 ASP A N 1
ATOM 620 C CA . ASP A 1 85 ? -1.337 4.184 -8.014 1.00 95.62 85 ASP A CA 1
ATOM 621 C C . ASP A 1 85 ? -1.872 5.467 -7.362 1.00 95.62 85 ASP A C 1
ATOM 623 O O . ASP A 1 85 ? -2.964 5.938 -7.678 1.00 95.62 85 ASP A O 1
ATOM 627 N N . SER A 1 86 ? -1.119 6.041 -6.419 1.00 95.94 86 SER A N 1
ATOM 628 C CA . SER A 1 86 ? -1.501 7.309 -5.784 1.00 95.94 86 SER A CA 1
ATOM 629 C C . SER A 1 86 ? -1.378 8.518 -6.719 1.00 95.94 86 SER A C 1
ATOM 631 O O . SER A 1 86 ? -1.854 9.607 -6.370 1.00 95.94 86 SER A O 1
ATOM 633 N N . LYS A 1 87 ? -0.734 8.350 -7.880 1.00 93.06 87 LYS A N 1
ATOM 634 C CA . LYS A 1 87 ? -0.378 9.418 -8.807 1.00 93.06 87 LYS A CA 1
ATOM 635 C C . LYS A 1 87 ? -0.674 9.064 -10.270 1.00 93.06 87 LYS A C 1
ATOM 637 O O . LYS A 1 87 ? 0.094 9.426 -11.148 1.00 93.06 87 LYS A O 1
ATOM 642 N N . GLU A 1 88 ? -1.851 8.500 -10.531 1.00 90.12 88 GLU A N 1
ATOM 643 C CA . GLU A 1 88 ? -2.279 8.098 -11.878 1.00 90.12 88 GLU A CA 1
ATOM 644 C C . GLU A 1 88 ? -1.979 9.128 -12.987 1.00 90.12 88 GLU A C 1
ATOM 646 O O . GLU A 1 88 ? -2.279 10.325 -12.879 1.00 90.12 88 GLU A O 1
ATOM 651 N N . ASN A 1 89 ? -1.483 8.618 -14.110 1.00 89.12 89 ASN A N 1
ATOM 652 C CA . ASN A 1 89 ? -1.048 9.345 -15.300 1.00 89.12 89 ASN A CA 1
ATOM 653 C C . ASN A 1 89 ? 0.100 10.341 -15.032 1.00 89.12 89 ASN A C 1
ATOM 655 O O . ASN A 1 89 ? 0.151 11.414 -15.644 1.00 89.12 89 ASN A O 1
ATOM 659 N N . SER A 1 90 ? 1.020 10.012 -14.121 1.00 90.94 90 SER A N 1
ATOM 660 C CA . SER A 1 90 ? 2.228 10.803 -13.846 1.00 90.94 90 SER A CA 1
ATOM 661 C C . SER A 1 90 ? 3.304 10.639 -14.922 1.00 90.94 90 SER A C 1
ATOM 663 O O . SER A 1 90 ? 4.117 11.545 -15.121 1.00 90.94 90 SER A O 1
ATOM 665 N N . GLY A 1 91 ? 3.325 9.491 -15.607 1.00 86.88 91 GLY A N 1
ATOM 666 C CA . GLY A 1 91 ? 4.427 9.034 -16.454 1.00 86.88 91 GLY A CA 1
ATOM 667 C C . GLY A 1 91 ? 5.608 8.444 -15.671 1.00 86.88 91 GLY A C 1
ATOM 668 O O . GLY A 1 91 ? 6.560 7.950 -16.285 1.00 86.88 91 GLY A O 1
ATOM 669 N N . GLY A 1 92 ? 5.563 8.499 -14.338 1.00 89.62 92 GLY A N 1
ATOM 670 C CA . GLY A 1 92 ? 6.637 8.127 -13.430 1.00 89.62 92 GLY A CA 1
ATOM 671 C C . GLY A 1 92 ? 7.969 8.833 -13.693 1.00 89.62 92 GLY A C 1
ATOM 672 O O . GLY A 1 92 ? 8.057 9.884 -14.328 1.00 89.62 92 GLY A O 1
ATOM 673 N N . CYS A 1 93 ? 9.052 8.247 -13.188 1.00 88.94 93 CYS A N 1
ATOM 674 C CA . CYS A 1 93 ? 10.378 8.879 -13.171 1.00 88.94 93 CYS A CA 1
ATOM 675 C C . CYS A 1 93 ? 11.523 7.986 -13.651 1.00 88.94 93 CYS A C 1
ATOM 677 O O . CYS A 1 93 ? 12.671 8.431 -13.711 1.00 88.94 93 CYS A O 1
ATOM 679 N N . THR A 1 94 ? 11.242 6.730 -13.991 1.00 85.38 94 THR A N 1
ATOM 680 C CA . THR A 1 94 ? 12.259 5.778 -14.437 1.00 85.38 94 THR A CA 1
ATOM 681 C C . THR A 1 94 ? 11.949 5.236 -15.820 1.00 85.38 94 THR A C 1
ATOM 683 O O . THR A 1 94 ? 10.800 5.032 -16.195 1.00 85.38 94 THR A O 1
ATOM 686 N N . ARG A 1 95 ? 13.010 4.983 -16.587 1.00 84.75 95 ARG A N 1
ATOM 687 C CA . ARG A 1 95 ? 12.957 4.305 -17.891 1.00 84.75 95 ARG A CA 1
ATOM 688 C C . ARG A 1 95 ? 13.766 3.011 -17.879 1.00 84.75 95 ARG A C 1
ATOM 690 O O . ARG A 1 95 ? 14.217 2.555 -18.928 1.00 84.75 95 ARG A O 1
ATOM 697 N N . ARG A 1 96 ? 14.027 2.455 -16.688 1.00 83.94 96 ARG A N 1
ATOM 698 C CA . ARG A 1 96 ? 14.744 1.184 -16.578 1.00 83.94 96 ARG A CA 1
ATOM 699 C C . ARG A 1 96 ? 13.933 0.078 -17.267 1.00 83.94 96 ARG A C 1
ATOM 701 O O . ARG A 1 96 ? 12.714 0.031 -17.103 1.00 83.94 96 ARG A O 1
ATOM 708 N N . PRO A 1 97 ? 14.591 -0.815 -18.024 1.00 79.62 97 PRO A N 1
ATOM 709 C CA . PRO A 1 97 ? 13.911 -1.957 -18.614 1.00 79.62 97 PRO A CA 1
ATOM 710 C C . PRO A 1 97 ? 13.305 -2.828 -17.507 1.00 79.62 97 PRO A C 1
ATOM 712 O O . PRO A 1 97 ? 13.876 -2.943 -16.423 1.00 79.62 97 PRO A O 1
ATOM 715 N N . ASN A 1 98 ? 12.161 -3.450 -17.794 1.00 77.38 98 ASN A N 1
ATOM 716 C CA . ASN A 1 98 ? 11.413 -4.314 -16.868 1.00 77.38 98 ASN A CA 1
ATOM 717 C C . ASN A 1 98 ? 10.837 -3.614 -15.623 1.00 77.38 98 ASN A C 1
ATOM 719 O O . ASN A 1 98 ? 10.376 -4.291 -14.708 1.00 77.38 98 ASN A O 1
ATOM 723 N N . VAL A 1 99 ? 10.817 -2.278 -15.593 1.00 80.44 99 VAL A N 1
ATOM 724 C CA . VAL A 1 99 ? 10.084 -1.495 -14.593 1.00 80.44 99 VAL A CA 1
ATOM 725 C C . VAL A 1 99 ? 8.915 -0.809 -15.286 1.00 80.44 99 VAL A C 1
ATOM 727 O O . VAL A 1 99 ? 9.093 -0.158 -16.316 1.00 80.44 99 VAL A O 1
ATOM 730 N N . HIS A 1 100 ? 7.712 -0.941 -14.729 1.00 82.75 100 HIS A N 1
ATOM 731 C CA . HIS A 1 100 ? 6.571 -0.173 -15.209 1.00 82.75 100 HIS A CA 1
ATOM 732 C C . HIS A 1 100 ? 6.760 1.283 -14.774 1.00 82.75 100 HIS A C 1
ATOM 734 O O . HIS A 1 100 ? 6.607 1.587 -13.594 1.00 82.75 100 HIS A O 1
ATOM 740 N N . ALA A 1 101 ? 7.138 2.162 -15.710 1.00 85.56 101 ALA A N 1
ATOM 741 C CA . ALA A 1 101 ? 7.507 3.548 -15.410 1.00 85.56 101 ALA A CA 1
ATOM 742 C C . ALA A 1 101 ? 6.443 4.251 -14.560 1.00 85.56 101 ALA A C 1
ATOM 744 O O . ALA A 1 101 ? 6.778 4.779 -13.507 1.00 85.56 101 ALA A O 1
ATOM 745 N N . GLU A 1 102 ? 5.172 4.130 -14.946 1.00 90.06 102 GLU A N 1
ATOM 746 C CA . GLU A 1 102 ? 4.032 4.713 -14.224 1.00 90.06 102 GLU A CA 1
ATOM 747 C C . GLU A 1 102 ? 3.970 4.332 -12.740 1.00 90.06 102 GLU A C 1
ATOM 749 O O . GLU A 1 102 ? 3.546 5.120 -11.920 1.00 90.06 102 GLU A O 1
ATOM 754 N N . LEU A 1 103 ? 4.437 3.141 -12.358 1.00 91.25 103 LEU A N 1
ATOM 755 C CA . LEU A 1 103 ? 4.333 2.682 -10.971 1.00 91.25 103 LEU A CA 1
ATOM 756 C C . LEU A 1 103 ? 5.536 3.093 -10.108 1.00 91.25 103 LEU A C 1
ATOM 758 O O . LEU A 1 103 ? 5.614 2.721 -8.938 1.00 91.25 103 LEU A O 1
ATOM 762 N N . SER A 1 104 ? 6.491 3.845 -10.663 1.00 90.88 104 SER A N 1
ATOM 763 C CA . SER A 1 104 ? 7.701 4.277 -9.941 1.00 90.88 104 SER A CA 1
ATOM 764 C C . SER A 1 104 ? 7.466 5.398 -8.923 1.00 90.88 104 SER A C 1
ATOM 766 O O . SER A 1 104 ? 8.352 5.681 -8.109 1.00 90.88 104 SER A O 1
ATOM 768 N N . ASP A 1 105 ? 6.281 6.005 -8.942 1.00 93.25 105 ASP A N 1
ATOM 769 C CA . ASP A 1 105 ? 5.780 6.972 -7.965 1.00 93.25 105 ASP A CA 1
ATOM 770 C C . ASP A 1 105 ? 4.402 6.602 -7.384 1.00 93.25 105 ASP A C 1
ATOM 772 O O . ASP A 1 105 ? 3.773 7.423 -6.712 1.00 93.25 105 ASP A O 1
ATOM 776 N N . ALA A 1 106 ? 3.988 5.342 -7.564 1.00 96.19 106 ALA A N 1
ATOM 777 C CA . ALA A 1 106 ? 2.733 4.807 -7.046 1.00 96.19 106 ALA A CA 1
ATOM 778 C C . ALA A 1 106 ? 2.543 4.910 -5.519 1.00 96.19 106 ALA A C 1
ATOM 780 O O . ALA A 1 106 ? 1.403 5.145 -5.105 1.00 96.19 106 ALA A O 1
ATOM 781 N N . PRO A 1 107 ? 3.576 4.746 -4.660 1.00 97.38 107 PRO A N 1
ATOM 782 C CA . PRO A 1 107 ? 3.383 4.751 -3.213 1.00 97.38 107 PRO A CA 1
ATOM 783 C C . PRO A 1 107 ? 2.694 6.009 -2.669 1.00 97.38 107 PRO A C 1
ATOM 785 O O . PRO A 1 107 ? 2.916 7.126 -3.135 1.00 97.38 107 PRO A O 1
ATOM 788 N N . TYR A 1 108 ? 1.868 5.807 -1.645 1.00 98.44 108 TYR A N 1
ATOM 789 C CA . TYR A 1 108 ? 1.166 6.849 -0.908 1.00 98.44 108 TYR A CA 1
ATOM 790 C C . TYR A 1 108 ? 2.082 7.463 0.163 1.00 98.44 108 TYR A C 1
ATOM 792 O O . TYR A 1 108 ? 2.757 6.754 0.910 1.00 98.44 108 TYR A O 1
ATOM 800 N N . GLU A 1 109 ? 2.056 8.788 0.269 1.00 97.69 109 GLU A N 1
ATOM 801 C CA . GLU A 1 109 ? 2.768 9.597 1.265 1.00 97.69 109 GLU A CA 1
ATOM 802 C C . GLU A 1 109 ? 1.866 9.986 2.449 1.00 97.69 109 GLU A C 1
ATOM 804 O O . GLU A 1 109 ? 0.635 9.893 2.345 1.00 97.69 109 GLU A O 1
ATOM 809 N N . PRO A 1 110 ? 2.441 10.468 3.570 1.00 98.44 110 PRO A N 1
ATOM 810 C CA . PRO A 1 110 ? 1.669 10.935 4.715 1.00 98.44 110 PRO A CA 1
ATOM 811 C C . PRO A 1 110 ? 0.603 11.968 4.329 1.00 98.44 110 PRO A C 1
ATOM 813 O O . PRO A 1 110 ? 0.836 12.878 3.535 1.00 98.44 110 PRO A O 1
ATOM 816 N N . GLY A 1 111 ? -0.594 11.806 4.889 1.00 98.31 111 GLY A N 1
ATOM 817 C CA . GLY A 1 111 ? -1.784 12.594 4.567 1.00 98.31 111 GLY A CA 1
ATOM 818 C C . GLY A 1 111 ? -2.606 12.053 3.392 1.00 98.31 111 GLY A C 1
ATOM 819 O O . GLY A 1 111 ? -3.758 12.458 3.226 1.00 98.31 111 GLY A O 1
ATOM 820 N N . GLN A 1 112 ? -2.079 11.119 2.595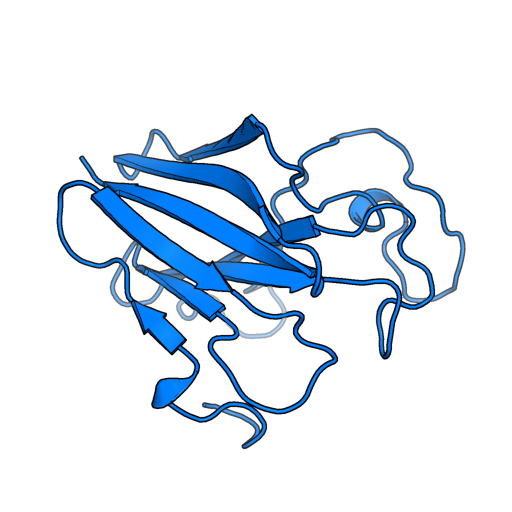 1.00 98.56 112 GLN A N 1
ATOM 821 C CA . GLN A 1 112 ? -2.825 10.512 1.494 1.00 98.56 112 GLN A CA 1
ATOM 822 C C . GLN A 1 112 ? -3.644 9.301 1.947 1.00 98.56 112 GLN A C 1
ATOM 824 O O . GLN A 1 112 ? -3.432 8.711 3.009 1.00 98.56 112 GLN A O 1
ATOM 829 N N . THR A 1 113 ? -4.658 8.951 1.156 1.00 98.62 113 THR A N 1
ATOM 830 C CA . THR A 1 113 ? -5.599 7.887 1.504 1.00 98.62 113 THR A CA 1
ATOM 831 C C . THR A 1 113 ? -6.081 7.148 0.265 1.00 98.62 113 THR A C 1
ATOM 833 O O . THR A 1 113 ? -6.573 7.763 -0.679 1.00 98.62 113 THR A O 1
ATOM 836 N N . PHE A 1 114 ? -6.005 5.824 0.320 1.00 98.62 114 PHE A N 1
ATOM 837 C CA . PHE A 1 114 ? -6.688 4.917 -0.591 1.00 98.62 114 PHE A CA 1
ATOM 838 C C . PHE A 1 114 ? -8.116 4.639 -0.102 1.00 98.62 114 PHE A C 1
ATOM 840 O O . PHE A 1 114 ? -8.361 4.520 1.105 1.00 98.62 114 PHE A O 1
ATOM 847 N N . VAL A 1 115 ? -9.065 4.522 -1.035 1.00 98.38 115 VAL A N 1
ATOM 848 C CA . VAL A 1 115 ? -10.478 4.265 -0.732 1.00 98.38 115 VAL A CA 1
ATOM 849 C C . VAL A 1 115 ? -11.049 3.226 -1.690 1.00 98.38 115 VAL A C 1
ATOM 851 O O . VAL A 1 115 ? -11.142 3.471 -2.889 1.00 98.38 115 VAL A O 1
ATOM 854 N N . ASP A 1 116 ? -11.551 2.130 -1.131 1.00 98.00 116 ASP A 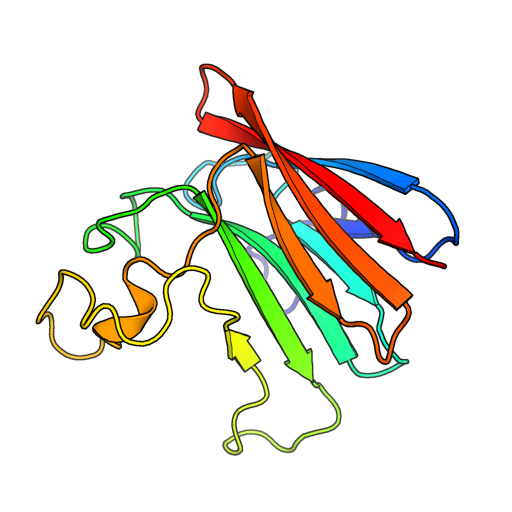N 1
ATOM 855 C CA . ASP A 1 116 ? -12.423 1.180 -1.812 1.00 98.00 116 ASP A CA 1
ATOM 856 C C . ASP A 1 116 ? -13.827 1.262 -1.202 1.00 98.00 116 ASP A C 1
ATOM 858 O O . ASP A 1 116 ? -14.134 0.678 -0.159 1.00 98.00 116 ASP A O 1
ATOM 862 N N . LYS A 1 117 ? -14.696 2.024 -1.870 1.00 97.12 117 LYS A N 1
ATOM 863 C CA . LYS A 1 117 ? -16.081 2.231 -1.427 1.00 97.12 117 LYS A CA 1
ATOM 864 C C . LYS A 1 117 ? -16.929 0.967 -1.545 1.00 97.12 117 LYS A C 1
ATOM 866 O O . LYS A 1 117 ? -17.888 0.839 -0.794 1.00 97.12 117 LYS A O 1
ATOM 871 N N . GLY A 1 118 ? -16.605 0.068 -2.477 1.00 97.19 118 GLY A N 1
ATOM 872 C CA . GLY A 1 118 ? -17.386 -1.146 -2.715 1.00 97.19 118 GLY A CA 1
ATOM 873 C C . GLY A 1 118 ? -17.270 -2.140 -1.564 1.00 97.19 118 GLY A C 1
ATOM 874 O O . GLY A 1 118 ? -18.241 -2.818 -1.245 1.00 97.19 118 GLY A O 1
ATOM 875 N N . ASN A 1 119 ? -16.108 -2.168 -0.908 1.00 96.88 119 ASN A N 1
ATOM 876 C CA . ASN A 1 119 ? -15.827 -3.059 0.218 1.00 96.88 119 ASN A CA 1
ATOM 877 C C . ASN A 1 119 ? -15.737 -2.335 1.573 1.00 96.88 119 ASN A C 1
ATOM 879 O O . ASN A 1 119 ? -15.342 -2.947 2.562 1.00 96.88 119 ASN A O 1
ATOM 883 N N . GLY A 1 120 ? -16.076 -1.041 1.629 1.00 97.75 120 GLY A N 1
ATOM 884 C CA . GLY A 1 120 ? -16.055 -0.263 2.873 1.00 97.75 120 GLY A CA 1
ATOM 885 C C . GLY A 1 120 ? -14.655 -0.104 3.476 1.00 97.75 120 GLY A C 1
ATOM 886 O O . GLY A 1 120 ? -14.523 -0.039 4.697 1.00 97.75 120 GLY A O 1
ATOM 887 N N . ILE A 1 121 ? -13.605 -0.070 2.646 1.00 98.62 121 ILE A N 1
ATOM 888 C CA . ILE A 1 121 ? -12.205 -0.019 3.088 1.00 98.62 121 ILE A CA 1
ATOM 889 C C . ILE A 1 121 ? -11.610 1.364 2.822 1.00 98.62 121 ILE A C 1
ATOM 891 O O . ILE A 1 121 ? -11.694 1.916 1.723 1.00 98.62 121 ILE A O 1
ATOM 895 N N . ARG A 1 122 ? -10.935 1.905 3.834 1.00 98.69 122 ARG A N 1
ATOM 896 C CA . ARG A 1 122 ? -10.088 3.095 3.728 1.00 98.69 122 ARG A CA 1
ATOM 897 C C . ARG A 1 122 ? -8.720 2.796 4.328 1.00 98.69 122 ARG A C 1
ATOM 899 O O . ARG A 1 122 ? -8.647 2.239 5.418 1.00 98.69 122 ARG A O 1
ATOM 906 N N . ILE A 1 123 ? -7.653 3.184 3.636 1.00 98.81 123 ILE A N 1
ATOM 907 C CA . ILE A 1 123 ? -6.271 3.008 4.098 1.00 98.81 123 ILE A CA 1
ATOM 908 C C . ILE A 1 123 ? -5.589 4.370 4.036 1.00 98.81 123 ILE A C 1
ATOM 910 O O . ILE A 1 123 ? -5.396 4.920 2.954 1.00 98.81 123 ILE A O 1
ATOM 914 N N . SER A 1 124 ? -5.269 4.931 5.196 1.00 98.81 124 SER A N 1
ATOM 915 C CA . SER A 1 124 ? -4.689 6.265 5.341 1.00 98.81 124 SER A CA 1
ATOM 916 C C . SER A 1 124 ? -3.248 6.175 5.817 1.00 98.81 124 SER A C 1
ATOM 918 O O . SER A 1 124 ? -2.966 5.515 6.817 1.00 98.81 124 SER A O 1
ATOM 920 N N . VAL A 1 125 ? -2.351 6.880 5.133 1.00 98.75 125 VAL A N 1
ATOM 921 C CA . VAL A 1 125 ? -0.960 7.041 5.563 1.00 98.75 125 VAL A CA 1
ATOM 922 C C . VAL A 1 125 ? -0.907 8.239 6.502 1.00 98.75 125 VAL A C 1
ATOM 924 O O . VAL A 1 125 ? -1.225 9.357 6.100 1.00 98.75 125 VAL A O 1
ATOM 927 N N . LEU A 1 126 ? -0.579 8.009 7.770 1.00 98.62 126 LEU A N 1
ATOM 928 C CA . LEU A 1 126 ? -0.662 9.032 8.812 1.00 98.62 126 LEU A CA 1
ATOM 929 C C . LEU A 1 126 ? 0.635 9.834 8.918 1.00 98.62 126 LEU A C 1
ATOM 931 O O . LEU A 1 126 ? 0.609 11.060 8.832 1.00 98.62 126 LEU A O 1
ATOM 935 N N . SER A 1 127 ? 1.756 9.139 9.097 1.00 98.38 127 SER A N 1
ATOM 936 C CA . SER A 1 127 ? 3.079 9.727 9.309 1.00 98.38 127 SER A CA 1
ATOM 937 C C . SER A 1 127 ? 4.178 8.809 8.783 1.00 98.38 127 SER A C 1
ATOM 939 O O . SER A 1 127 ? 3.962 7.616 8.553 1.00 98.38 127 SER A O 1
ATOM 941 N N . GLN A 1 128 ? 5.356 9.402 8.607 1.00 98.12 128 GLN A N 1
ATOM 942 C CA . GLN A 1 128 ? 6.629 8.710 8.472 1.00 98.12 128 GLN A CA 1
ATOM 943 C C . GLN A 1 128 ? 7.459 9.033 9.715 1.00 98.12 128 GLN A C 1
ATOM 945 O O . GLN A 1 128 ? 7.601 10.201 10.081 1.00 98.12 128 GLN A O 1
ATOM 950 N N . GLU A 1 129 ? 7.987 7.998 10.348 1.00 96.19 129 GLU A N 1
ATOM 951 C CA . GLU A 1 129 ? 8.878 8.090 11.494 1.00 96.19 129 GLU A CA 1
ATOM 952 C C . GLU A 1 129 ? 10.336 8.298 11.037 1.00 96.19 129 GLU A C 1
ATOM 954 O O . GLU A 1 129 ? 10.667 8.046 9.874 1.00 96.19 129 GLU A O 1
ATOM 959 N N . PRO A 1 130 ? 11.245 8.750 11.923 1.00 94.19 130 PRO A N 1
ATOM 960 C CA . PRO A 1 130 ? 12.635 9.039 11.551 1.00 94.19 130 PRO A CA 1
ATOM 961 C C . PRO A 1 130 ? 13.441 7.847 11.011 1.00 94.19 130 PRO A C 1
ATOM 963 O O . PRO A 1 130 ? 14.492 8.054 10.412 1.00 94.19 130 PRO A O 1
ATOM 966 N N . ASP A 1 131 ? 12.987 6.616 11.251 1.00 92.94 131 ASP A N 1
ATOM 967 C CA . ASP A 1 131 ? 13.613 5.367 10.805 1.00 92.94 131 ASP A CA 1
ATOM 968 C C . ASP A 1 131 ? 12.972 4.787 9.527 1.00 92.94 131 ASP A C 1
ATOM 970 O O . ASP A 1 131 ? 13.139 3.604 9.229 1.00 92.94 131 ASP A O 1
ATOM 974 N N . ASP A 1 132 ? 12.237 5.617 8.779 1.00 94.31 132 ASP A N 1
ATOM 975 C CA . ASP A 1 132 ? 11.477 5.262 7.572 1.00 94.31 132 ASP A CA 1
ATOM 976 C C . ASP A 1 132 ? 10.309 4.294 7.802 1.00 94.31 132 ASP A C 1
ATOM 978 O O . ASP A 1 132 ? 9.721 3.773 6.851 1.00 94.31 132 ASP A O 1
ATOM 982 N N . THR A 1 133 ? 9.922 4.078 9.054 1.00 97.12 133 THR A N 1
ATOM 983 C CA . THR A 1 133 ? 8.701 3.354 9.394 1.00 97.12 133 THR A CA 1
ATOM 984 C C . THR A 1 133 ? 7.475 4.236 9.144 1.00 97.12 133 THR A C 1
ATOM 986 O O . THR A 1 133 ? 7.498 5.434 9.408 1.00 97.12 133 THR A O 1
ATOM 989 N N . PHE A 1 134 ? 6.376 3.667 8.645 1.00 98.44 134 PHE A N 1
ATOM 990 C CA . PHE A 1 134 ? 5.144 4.415 8.374 1.00 98.44 134 PHE A CA 1
ATOM 991 C C . PHE A 1 134 ? 4.009 3.991 9.296 1.00 98.44 134 PHE A C 1
ATOM 993 O O . PHE A 1 134 ? 3.709 2.801 9.425 1.00 98.44 134 PHE A O 1
ATOM 1000 N N . ALA A 1 135 ? 3.330 4.980 9.876 1.00 98.50 135 ALA A N 1
ATOM 1001 C CA . ALA A 1 135 ? 2.071 4.767 10.570 1.00 98.50 135 ALA A CA 1
ATOM 1002 C C . ALA A 1 135 ? 0.919 4.765 9.555 1.00 98.50 135 ALA A C 1
ATOM 1004 O O . ALA A 1 135 ? 0.701 5.737 8.826 1.00 98.50 135 ALA A O 1
ATOM 1005 N N . VAL A 1 136 ? 0.161 3.674 9.518 1.00 98.75 136 VAL A N 1
ATOM 1006 C CA . VAL A 1 136 ? -0.959 3.462 8.598 1.00 98.75 136 VAL A CA 1
ATOM 1007 C C . VAL A 1 136 ? -2.211 3.124 9.388 1.00 98.75 136 VAL A C 1
ATOM 1009 O O . VAL A 1 136 ? -2.189 2.236 1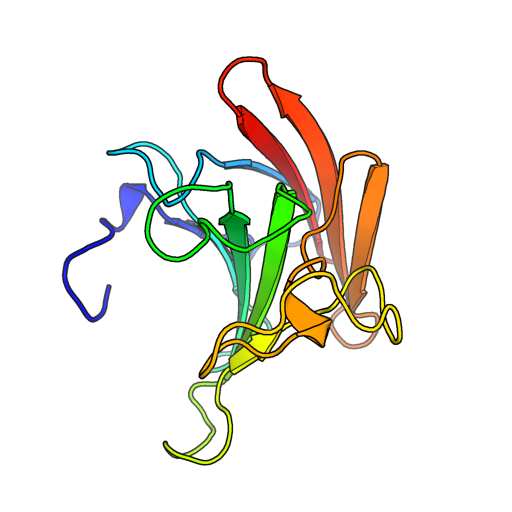0.234 1.00 98.75 136 VAL A O 1
ATOM 1012 N N . ARG A 1 137 ? -3.328 3.778 9.066 1.00 98.75 137 ARG A N 1
ATOM 1013 C CA . ARG A 1 137 ? -4.649 3.438 9.602 1.00 98.75 137 ARG A CA 1
ATOM 1014 C C . ARG A 1 137 ? -5.495 2.761 8.544 1.00 98.75 137 ARG A C 1
ATOM 1016 O O . ARG A 1 137 ? -5.766 3.341 7.494 1.00 98.75 137 ARG A O 1
ATOM 1023 N N . VAL A 1 138 ? -5.979 1.570 8.861 1.00 98.75 138 VAL A N 1
ATOM 1024 C CA . VAL A 1 138 ? -7.006 0.874 8.088 1.00 98.75 138 VAL A CA 1
ATOM 1025 C C . VAL A 1 138 ? -8.346 1.085 8.778 1.00 98.75 138 VAL A C 1
ATOM 1027 O O . VAL A 1 138 ? -8.457 0.905 9.986 1.00 98.75 138 VAL A O 1
ATOM 1030 N N . THR A 1 139 ? -9.372 1.471 8.027 1.00 98.62 139 THR A N 1
ATOM 1031 C CA . THR A 1 139 ? -10.754 1.580 8.506 1.00 98.62 139 THR A CA 1
ATOM 1032 C C . THR A 1 139 ? -11.659 0.693 7.667 1.00 98.62 139 THR A C 1
ATOM 1034 O O . THR A 1 139 ? -11.568 0.710 6.438 1.00 98.62 139 THR A O 1
ATOM 1037 N N . ARG A 1 140 ? -12.529 -0.065 8.339 1.00 97.88 140 ARG A N 1
ATOM 1038 C CA . ARG A 1 140 ? -13.493 -0.994 7.743 1.00 97.88 140 ARG A CA 1
ATOM 1039 C C . ARG A 1 140 ? -14.891 -0.708 8.277 1.00 97.88 140 ARG A C 1
ATOM 1041 O O . ARG A 1 140 ? -15.083 -0.733 9.494 1.00 97.88 140 ARG A O 1
ATOM 1048 N N . SER A 1 141 ? -15.846 -0.439 7.390 1.00 93.62 141 SER A N 1
ATOM 1049 C CA . SER A 1 141 ? -17.252 -0.164 7.735 1.00 93.62 141 SER A CA 1
ATOM 1050 C C . SER A 1 141 ? -18.172 -1.269 7.261 1.00 93.62 141 SER A C 1
ATOM 1052 O O . SER A 1 141 ? -18.115 -1.563 6.049 1.00 93.62 141 SER A O 1
#